Protein AF-A0A3M1DMI0-F1 (afdb_monomer_lite)

Structure (mmCIF, N/CA/C/O backbone):
data_AF-A0A3M1DMI0-F1
#
_entry.id   AF-A0A3M1DMI0-F1
#
loop_
_atom_site.group_PDB
_atom_site.id
_atom_site.type_symbol
_atom_site.label_atom_id
_atom_site.label_alt_id
_atom_site.label_comp_id
_atom_site.label_asym_id
_atom_site.label_entity_id
_atom_site.label_seq_id
_atom_site.pdbx_PDB_ins_code
_atom_site.Cartn_x
_atom_site.Cartn_y
_atom_site.Cartn_z
_atom_site.occupancy
_atom_site.B_iso_or_equiv
_atom_site.auth_seq_id
_atom_site.auth_comp_id
_atom_site.auth_asym_id
_atom_site.auth_atom_id
_atom_site.pdbx_PDB_model_num
ATOM 1 N N . MET A 1 1 ? 9.279 21.541 26.403 1.00 76.94 1 MET A N 1
ATOM 2 C CA . MET A 1 1 ? 9.508 20.398 25.501 1.00 76.94 1 MET A CA 1
ATOM 3 C C . MET A 1 1 ? 10.983 20.388 25.149 1.00 76.94 1 MET A C 1
ATOM 5 O O . MET A 1 1 ? 11.458 21.333 24.530 1.00 76.94 1 MET A O 1
ATOM 9 N N . THR A 1 2 ? 11.714 19.411 25.668 1.00 95.50 2 THR A N 1
ATOM 10 C CA . THR A 1 2 ? 13.153 19.224 25.453 1.00 95.50 2 THR A CA 1
ATOM 11 C C . THR A 1 2 ? 13.407 18.407 24.182 1.00 95.50 2 THR A C 1
ATOM 13 O O . THR A 1 2 ? 12.498 17.762 23.658 1.00 95.50 2 THR A O 1
ATOM 16 N N . ILE A 1 3 ? 14.651 18.403 23.690 1.00 93.25 3 ILE A N 1
ATOM 17 C CA . ILE A 1 3 ? 15.075 17.532 22.578 1.00 93.25 3 ILE A CA 1
ATOM 18 C C . ILE A 1 3 ? 14.795 16.049 22.887 1.00 93.25 3 ILE A C 1
ATOM 20 O O . ILE A 1 3 ? 14.393 15.291 22.011 1.00 93.25 3 ILE A O 1
ATOM 24 N N . TRP A 1 4 ? 14.923 15.652 24.156 1.00 95.00 4 TRP A N 1
ATOM 25 C CA . TRP A 1 4 ? 14.658 14.291 24.613 1.00 95.00 4 TRP A CA 1
ATOM 26 C C . TRP A 1 4 ? 13.178 13.917 24.498 1.00 95.00 4 TRP A C 1
ATOM 28 O O . TRP A 1 4 ? 12.866 12.797 24.100 1.00 95.00 4 TRP A O 1
ATOM 38 N N . ASP A 1 5 ? 12.269 14.869 24.733 1.00 94.75 5 ASP A N 1
ATOM 39 C CA . ASP A 1 5 ? 10.827 14.659 24.550 1.00 94.75 5 ASP A CA 1
ATOM 40 C C . ASP A 1 5 ? 10.467 14.470 23.061 1.00 94.75 5 ASP A C 1
ATOM 42 O O . ASP A 1 5 ? 9.616 13.649 22.708 1.00 94.75 5 ASP A O 1
ATOM 46 N N . GLN A 1 6 ? 11.139 15.197 22.160 1.00 93.81 6 GLN A N 1
ATOM 47 C CA . GLN A 1 6 ? 10.961 15.044 20.709 1.00 93.81 6 GLN A CA 1
ATOM 48 C C . GLN A 1 6 ? 11.446 13.677 20.220 1.00 93.81 6 GLN A C 1
ATOM 50 O O . GLN A 1 6 ? 10.745 12.999 19.472 1.00 93.81 6 GLN A O 1
ATOM 55 N N . VAL A 1 7 ? 12.616 13.238 20.686 1.00 94.38 7 VAL A N 1
ATOM 56 C CA . VAL A 1 7 ? 13.146 11.909 20.356 1.00 94.38 7 VAL A CA 1
ATOM 57 C C . VAL A 1 7 ? 12.216 10.810 20.875 1.00 94.38 7 VAL A C 1
ATOM 59 O O . VAL A 1 7 ? 11.878 9.893 20.127 1.00 94.38 7 VAL A O 1
ATOM 62 N N . LEU A 1 8 ? 11.748 10.914 22.123 1.00 95.56 8 LEU A N 1
ATOM 63 C CA . LEU A 1 8 ? 10.856 9.913 22.708 1.00 95.56 8 LEU A CA 1
ATOM 64 C C . LEU A 1 8 ? 9.525 9.814 21.947 1.00 95.56 8 LEU A C 1
ATOM 66 O O . LEU A 1 8 ? 9.078 8.710 21.638 1.00 95.56 8 LEU A O 1
ATOM 70 N N . SER A 1 9 ? 8.916 10.950 21.602 1.00 93.50 9 SER A N 1
ATOM 71 C CA . SER A 1 9 ? 7.658 10.979 20.839 1.00 93.50 9 SER A CA 1
ATOM 72 C C . SER A 1 9 ? 7.807 10.430 19.415 1.00 93.50 9 SER A C 1
ATOM 74 O O . SER A 1 9 ? 6.940 9.683 18.957 1.00 93.50 9 SER A O 1
ATOM 76 N N . ALA A 1 10 ? 8.921 10.713 18.733 1.00 92.12 10 ALA A N 1
ATOM 77 C CA . ALA A 1 10 ? 9.210 10.130 17.424 1.00 92.12 10 ALA A CA 1
ATOM 78 C C . ALA A 1 10 ? 9.332 8.599 17.497 1.00 92.12 10 ALA A C 1
ATOM 80 O O . ALA A 1 10 ? 8.743 7.893 16.679 1.00 92.12 10 ALA A O 1
ATOM 81 N N . LEU A 1 11 ? 10.038 8.076 18.506 1.00 92.56 11 LEU A N 1
ATOM 82 C CA . LEU A 1 11 ? 10.182 6.631 18.709 1.00 92.56 11 LEU A CA 1
ATOM 83 C C . LEU A 1 11 ? 8.840 5.957 19.019 1.00 92.56 11 LEU A C 1
ATOM 85 O O . LEU A 1 11 ? 8.546 4.894 18.473 1.00 92.56 11 LEU A O 1
ATOM 89 N N . GLN A 1 12 ? 7.999 6.591 19.838 1.00 94.06 12 GLN A N 1
ATOM 90 C CA . GLN A 1 12 ? 6.656 6.090 20.144 1.00 94.06 12 GLN A CA 1
ATOM 91 C C . GLN A 1 12 ? 5.756 6.019 18.904 1.00 94.06 12 GLN A C 1
ATOM 93 O O . GLN A 1 12 ? 4.974 5.079 18.781 1.00 94.06 12 GLN A O 1
ATOM 98 N N . ALA A 1 13 ? 5.875 6.971 17.974 1.00 90.75 13 ALA A N 1
ATOM 99 C CA . ALA A 1 13 ? 5.136 6.948 16.712 1.00 90.75 13 ALA A CA 1
ATOM 100 C C . ALA A 1 13 ? 5.718 5.944 15.698 1.00 90.75 13 ALA A C 1
ATOM 102 O O . ALA A 1 13 ? 4.970 5.319 14.944 1.00 90.75 13 ALA A O 1
ATOM 103 N N . ALA A 1 14 ? 7.042 5.760 15.691 1.00 91.56 14 ALA A N 1
ATOM 104 C CA . ALA A 1 14 ? 7.733 4.898 14.737 1.00 91.56 14 ALA A CA 1
ATOM 105 C C . ALA A 1 14 ? 7.380 3.413 14.907 1.00 91.56 14 ALA A C 1
ATOM 107 O O . ALA A 1 14 ? 7.159 2.722 13.915 1.00 91.56 14 ALA A O 1
ATOM 108 N N . VAL A 1 15 ? 7.289 2.918 16.146 1.00 90.50 15 VAL A N 1
ATOM 109 C CA . VAL A 1 15 ? 7.022 1.495 16.431 1.00 90.50 15 VAL A CA 1
ATOM 110 C C . VAL A 1 15 ? 5.710 0.987 15.801 1.00 90.50 15 VAL A C 1
ATOM 112 O O . VAL A 1 15 ? 5.764 0.012 15.049 1.00 90.50 15 VAL A O 1
ATOM 115 N N . PRO A 1 16 ? 4.535 1.609 16.027 1.00 89.06 16 PRO A N 1
ATOM 116 C CA . PRO A 1 16 ? 3.291 1.158 15.403 1.00 89.06 16 PRO A CA 1
ATOM 117 C C . PRO A 1 16 ? 3.254 1.418 13.890 1.00 89.06 16 PRO A C 1
ATOM 119 O O . PRO A 1 16 ? 2.641 0.640 13.161 1.00 89.06 16 PRO A O 1
ATOM 122 N N . ALA A 1 17 ? 3.927 2.466 13.401 1.00 88.25 17 ALA A N 1
ATOM 123 C CA . ALA A 1 17 ? 4.030 2.746 11.968 1.00 88.25 17 ALA A CA 1
ATOM 124 C C . ALA A 1 17 ? 4.911 1.723 11.225 1.00 88.25 17 ALA A C 1
ATOM 126 O O . ALA A 1 17 ? 4.684 1.455 10.046 1.00 88.25 17 ALA A O 1
ATOM 127 N N . ALA A 1 18 ? 5.883 1.111 11.907 1.00 90.88 18 ALA A N 1
ATOM 128 C CA . ALA A 1 18 ? 6.781 0.130 11.308 1.00 90.88 18 ALA A CA 1
ATOM 129 C C . ALA A 1 18 ? 6.055 -1.151 10.873 1.00 90.88 18 ALA A C 1
ATOM 131 O O . ALA A 1 18 ? 6.410 -1.720 9.849 1.00 90.88 18 ALA A O 1
ATOM 132 N N . ALA A 1 19 ? 5.024 -1.599 11.598 1.00 90.62 19 ALA A N 1
ATOM 133 C CA . ALA A 1 19 ? 4.314 -2.840 11.280 1.00 90.62 19 ALA A CA 1
ATOM 134 C C . ALA A 1 19 ? 3.719 -2.872 9.852 1.00 90.62 19 ALA A C 1
ATOM 136 O O . ALA A 1 19 ? 4.054 -3.790 9.102 1.00 90.62 19 ALA A O 1
ATOM 137 N N . PRO A 1 20 ? 2.887 -1.901 9.415 1.00 90.00 20 PRO A N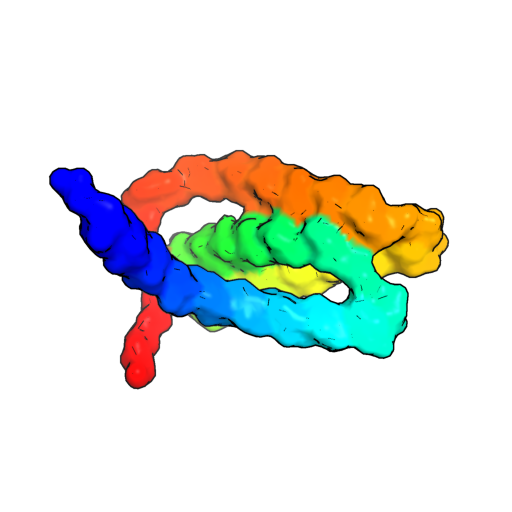 1
ATOM 138 C CA . PRO A 1 20 ? 2.387 -1.884 8.040 1.00 90.00 20 PRO A CA 1
ATOM 139 C C . PRO A 1 20 ? 3.502 -1.677 7.007 1.00 90.00 20 PRO A C 1
ATOM 141 O O . PRO A 1 20 ? 3.438 -2.269 5.930 1.00 90.00 20 PRO A O 1
ATOM 144 N N . LEU A 1 21 ? 4.536 -0.894 7.332 1.00 92.00 21 LEU A N 1
ATOM 145 C CA . LEU A 1 21 ? 5.685 -0.691 6.445 1.00 92.00 21 LEU A CA 1
ATOM 146 C C . LEU A 1 21 ? 6.470 -1.990 6.229 1.00 92.00 21 LEU A C 1
ATOM 148 O O . LEU A 1 21 ? 6.803 -2.299 5.092 1.00 92.00 21 LEU A O 1
ATOM 152 N N . LEU A 1 22 ? 6.692 -2.791 7.276 1.00 94.19 22 LEU A N 1
ATOM 153 C CA . LEU A 1 22 ? 7.359 -4.095 7.186 1.00 94.19 22 LEU A CA 1
ATOM 154 C C . LEU A 1 22 ? 6.617 -5.061 6.254 1.00 94.19 22 LEU A C 1
ATOM 156 O O . LEU A 1 22 ? 7.243 -5.760 5.463 1.00 94.19 22 LEU A O 1
ATOM 160 N N . TYR A 1 23 ? 5.283 -5.095 6.304 1.00 91.75 23 TYR A N 1
ATOM 161 C CA . TYR A 1 23 ? 4.513 -5.904 5.352 1.00 91.75 23 TYR A CA 1
ATOM 162 C C . TYR A 1 23 ? 4.673 -5.406 3.914 1.00 91.75 23 TYR A C 1
ATOM 164 O O . TYR A 1 23 ? 4.795 -6.214 2.992 1.00 91.75 23 TYR A O 1
ATOM 172 N N . GLY A 1 24 ? 4.710 -4.087 3.726 1.00 92.75 24 GLY A N 1
ATOM 173 C CA . GLY A 1 24 ? 4.980 -3.481 2.429 1.00 92.75 24 GLY A CA 1
ATOM 174 C C . GLY A 1 24 ? 6.368 -3.842 1.889 1.00 92.75 24 GLY A C 1
ATOM 175 O O . GLY A 1 24 ? 6.473 -4.304 0.753 1.00 92.75 24 GLY A O 1
ATOM 176 N N . THR A 1 25 ? 7.418 -3.714 2.706 1.00 94.00 25 THR A N 1
ATOM 177 C CA . THR A 1 25 ? 8.799 -4.008 2.287 1.00 94.00 25 THR A CA 1
ATOM 178 C C . THR A 1 25 ? 9.007 -5.483 1.961 1.00 94.00 25 THR A C 1
ATOM 180 O O . THR A 1 25 ? 9.727 -5.802 1.020 1.00 94.00 25 THR A O 1
ATOM 183 N N . LEU A 1 26 ? 8.339 -6.410 2.657 1.00 95.50 26 LEU A N 1
ATOM 184 C CA . LEU A 1 26 ? 8.348 -7.831 2.279 1.00 95.50 26 LEU A CA 1
ATOM 185 C C . LEU A 1 26 ? 7.769 -8.061 0.871 1.00 95.50 26 LEU A C 1
ATOM 187 O O . LEU A 1 26 ? 8.280 -8.892 0.108 1.00 95.50 26 LEU A O 1
ATOM 191 N N . GLY A 1 27 ? 6.719 -7.314 0.521 1.00 93.38 27 GLY A N 1
ATOM 192 C CA . GLY A 1 27 ? 6.153 -7.298 -0.826 1.00 93.38 27 GLY A CA 1
ATOM 193 C C . GLY A 1 27 ? 7.144 -6.759 -1.858 1.00 93.38 27 GLY A C 1
ATOM 194 O O . GLY A 1 27 ? 7.368 -7.404 -2.884 1.00 93.38 27 GLY A O 1
ATOM 195 N N . GLU A 1 28 ? 7.797 -5.634 -1.564 1.00 94.88 28 GLU A N 1
ATOM 196 C CA . GLU A 1 28 ? 8.811 -5.042 -2.445 1.00 94.88 28 GLU A CA 1
ATOM 197 C C . GLU A 1 28 ? 10.023 -5.947 -2.650 1.00 94.88 28 GLU A C 1
ATOM 199 O O . GLU A 1 28 ? 10.387 -6.208 -3.790 1.00 94.88 28 GLU A O 1
ATOM 204 N N . VAL A 1 29 ? 10.588 -6.529 -1.588 1.00 96.56 29 VAL A N 1
ATOM 205 C CA . VAL A 1 29 ? 11.713 -7.479 -1.686 1.00 96.56 29 VAL A CA 1
ATOM 206 C C . VAL A 1 29 ? 11.353 -8.678 -2.569 1.00 96.56 29 VAL A C 1
ATOM 208 O O . VAL A 1 29 ? 12.210 -9.281 -3.218 1.00 96.56 29 VAL A O 1
ATOM 211 N N . THR A 1 30 ? 10.082 -9.073 -2.599 1.00 95.38 30 THR A N 1
ATOM 212 C CA . THR A 1 30 ? 9.614 -10.142 -3.488 1.00 95.38 30 THR A CA 1
ATOM 213 C C . THR A 1 30 ? 9.526 -9.671 -4.942 1.00 95.38 30 THR A C 1
ATOM 215 O O . THR A 1 30 ? 9.935 -10.414 -5.833 1.00 95.38 30 THR A O 1
ATOM 218 N N . ALA A 1 31 ? 9.061 -8.445 -5.187 1.00 94.19 31 ALA A N 1
ATOM 219 C CA . ALA A 1 31 ? 9.014 -7.843 -6.521 1.00 94.19 31 ALA A CA 1
ATOM 220 C C . ALA A 1 31 ? 10.419 -7.558 -7.089 1.00 94.19 31 ALA A C 1
ATOM 222 O O . ALA A 1 31 ? 10.714 -7.888 -8.236 1.00 94.19 31 ALA A O 1
ATOM 223 N N . GLU A 1 32 ? 11.337 -7.037 -6.279 1.00 95.75 32 GLU A N 1
ATOM 224 C CA . GLU A 1 32 ? 12.709 -6.761 -6.713 1.00 95.75 32 GLU A CA 1
ATOM 225 C C . GLU A 1 32 ? 13.449 -8.046 -7.087 1.00 95.75 32 GLU A C 1
ATOM 227 O O . GLU A 1 32 ? 14.157 -8.090 -8.094 1.00 95.75 32 GLU A O 1
ATOM 232 N N . ARG A 1 33 ? 13.216 -9.134 -6.342 1.00 96.75 33 ARG A N 1
ATOM 233 C CA . ARG A 1 33 ? 13.758 -10.458 -6.679 1.00 96.75 33 ARG A CA 1
ATOM 234 C C . ARG A 1 33 ? 13.222 -11.019 -7.998 1.00 96.75 33 ARG A C 1
ATOM 236 O O . ARG A 1 33 ? 13.898 -11.854 -8.594 1.00 96.75 33 ARG A O 1
ATOM 243 N N . SER A 1 34 ? 12.055 -10.575 -8.471 1.00 93.00 34 SER A N 1
ATOM 244 C CA . SER A 1 34 ? 11.537 -10.920 -9.803 1.00 93.00 34 SER A CA 1
ATOM 245 C C . SER A 1 34 ? 11.970 -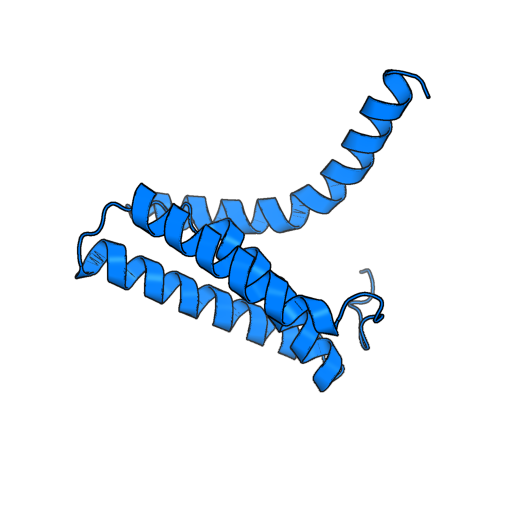9.939 -10.902 1.00 93.00 34 SER A C 1
ATOM 247 O O . SER A 1 34 ? 11.587 -10.111 -12.059 1.00 93.00 34 SER A O 1
ATOM 249 N N . GLY A 1 35 ? 12.799 -8.942 -10.570 1.00 94.00 35 GLY A N 1
ATOM 250 C CA . GLY A 1 35 ? 13.309 -7.940 -11.508 1.00 94.00 35 GLY A CA 1
ATOM 251 C C . GLY A 1 35 ? 12.385 -6.736 -11.711 1.00 94.00 35 GLY A C 1
ATOM 252 O O . GLY A 1 35 ? 12.577 -5.977 -12.665 1.00 94.00 35 GLY A O 1
ATOM 253 N N . VAL A 1 36 ? 11.382 -6.552 -10.844 1.00 95.19 36 VAL A N 1
ATOM 254 C CA . VAL A 1 36 ? 10.438 -5.429 -10.908 1.00 95.19 36 VAL A CA 1
ATOM 255 C C . VAL A 1 36 ? 10.568 -4.573 -9.654 1.00 95.19 36 VAL A C 1
ATOM 257 O O . VAL A 1 36 ? 10.091 -4.924 -8.579 1.00 95.19 36 VAL A O 1
ATOM 260 N N . VAL A 1 37 ? 11.182 -3.408 -9.807 1.00 95.25 37 VAL A N 1
ATOM 261 C CA . VAL A 1 37 ? 11.276 -2.382 -8.769 1.00 95.25 37 VAL A CA 1
ATOM 262 C C . VAL A 1 37 ? 9.958 -1.606 -8.711 1.00 95.25 37 VAL A C 1
ATOM 264 O O . VAL A 1 37 ? 9.383 -1.247 -9.744 1.00 95.25 37 VAL A O 1
ATOM 267 N N . ASN A 1 38 ? 9.455 -1.338 -7.504 1.00 94.50 38 ASN A N 1
ATOM 268 C CA . ASN A 1 38 ? 8.129 -0.752 -7.313 1.00 94.50 38 ASN A CA 1
ATOM 269 C C . ASN A 1 38 ? 8.097 0.392 -6.290 1.00 94.50 38 ASN A C 1
ATOM 271 O O . ASN A 1 38 ? 7.526 0.256 -5.220 1.00 94.50 38 ASN A O 1
ATOM 275 N N . LEU A 1 39 ? 8.552 1.583 -6.691 1.00 94.50 39 LEU A N 1
ATOM 276 C CA . LEU A 1 39 ? 8.404 2.809 -5.883 1.00 94.50 39 LEU A CA 1
ATOM 277 C C . LEU A 1 39 ? 6.943 3.305 -5.760 1.00 94.50 39 LEU A C 1
ATOM 279 O O . LEU A 1 39 ? 6.691 4.361 -5.181 1.00 94.50 39 LEU A O 1
ATOM 283 N N . GLY A 1 40 ? 5.980 2.572 -6.329 1.00 95.06 40 GLY A N 1
ATOM 284 C CA . GLY A 1 40 ? 4.547 2.842 -6.240 1.00 95.06 40 GLY A CA 1
ATOM 285 C C . GLY A 1 40 ? 3.893 2.366 -4.942 1.00 95.06 40 GLY A C 1
ATOM 286 O O . GLY A 1 40 ? 2.699 2.611 -4.751 1.00 95.06 40 GLY A O 1
ATOM 287 N N . MET A 1 41 ? 4.625 1.647 -4.075 1.00 95.19 41 MET A N 1
ATOM 288 C CA . MET A 1 41 ? 4.052 0.950 -2.914 1.00 95.19 41 MET A CA 1
ATOM 289 C C . MET A 1 41 ? 3.279 1.882 -1.974 1.00 95.19 41 MET A C 1
ATOM 291 O O . MET A 1 41 ? 2.247 1.493 -1.433 1.00 95.19 41 MET A O 1
ATOM 295 N N . GLU A 1 42 ? 3.745 3.119 -1.797 1.00 94.44 42 GLU A N 1
ATOM 296 C CA . GLU A 1 42 ? 3.191 4.047 -0.812 1.00 94.44 42 GLU A CA 1
ATOM 297 C C . GLU A 1 42 ? 1.780 4.469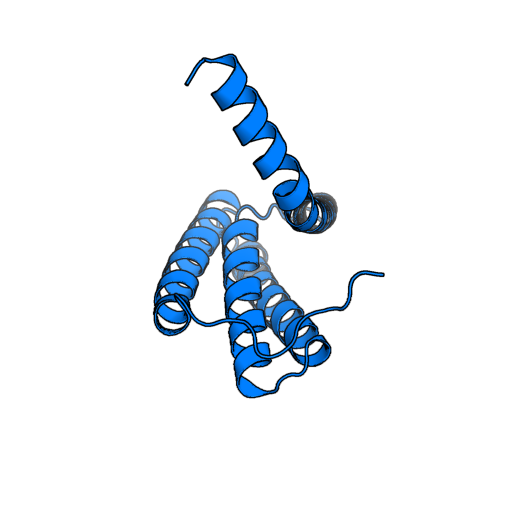 -1.229 1.00 94.44 42 GLU A C 1
ATOM 299 O O . GLU A 1 42 ? 0.836 4.394 -0.440 1.00 94.44 42 GLU A O 1
ATOM 304 N N . GLY A 1 43 ? 1.593 4.766 -2.520 1.00 96.69 43 GLY A N 1
ATOM 305 C CA . GLY A 1 43 ? 0.265 4.992 -3.086 1.00 96.69 43 GLY A CA 1
ATOM 306 C C . GLY A 1 43 ? -0.648 3.769 -2.966 1.00 96.69 43 GLY A C 1
ATOM 307 O O . GLY A 1 43 ? -1.836 3.923 -2.678 1.00 96.69 43 GLY A O 1
ATOM 308 N N . MET A 1 44 ? -0.111 2.555 -3.137 1.00 97.19 44 MET A N 1
ATOM 309 C CA . MET A 1 44 ? -0.881 1.312 -2.972 1.00 97.19 44 MET A CA 1
ATOM 310 C C . MET A 1 44 ? -1.335 1.105 -1.530 1.00 97.19 44 MET A C 1
ATOM 312 O O . MET A 1 44 ? -2.487 0.733 -1.300 1.00 97.19 44 MET A O 1
ATOM 316 N N . MET A 1 45 ? -0.466 1.388 -0.559 1.00 96.94 45 MET A N 1
ATOM 317 C CA . MET A 1 45 ? -0.793 1.312 0.864 1.00 96.94 45 MET A CA 1
ATOM 318 C C . MET A 1 45 ? -1.890 2.312 1.236 1.00 96.94 45 MET A C 1
ATOM 320 O O . MET A 1 45 ? -2.858 1.932 1.896 1.00 96.94 45 MET A O 1
ATOM 324 N N . LEU A 1 46 ? -1.791 3.562 0.772 1.00 97.00 46 LEU A N 1
ATOM 325 C CA . LEU A 1 46 ? -2.800 4.593 1.034 1.00 97.00 46 LEU A CA 1
ATOM 326 C C . LEU A 1 46 ? -4.163 4.244 0.417 1.00 97.00 46 LEU A C 1
ATOM 328 O O . LEU A 1 46 ? -5.204 4.396 1.064 1.00 97.00 46 LEU A O 1
ATOM 332 N N . MET A 1 47 ? -4.168 3.721 -0.811 1.00 98.19 47 MET A N 1
ATOM 333 C CA . MET A 1 47 ? -5.387 3.240 -1.465 1.00 98.19 47 MET A CA 1
ATOM 334 C C . MET A 1 47 ? -5.984 2.025 -0.744 1.00 98.19 47 MET A C 1
ATOM 336 O O . MET A 1 47 ? -7.194 1.982 -0.511 1.00 98.19 47 MET A O 1
ATOM 340 N N . GLY A 1 48 ? -5.152 1.072 -0.321 1.00 97.44 48 GLY A N 1
ATOM 341 C CA . GLY A 1 48 ? -5.567 -0.052 0.519 1.00 97.44 48 GLY A CA 1
ATOM 342 C C . GLY A 1 48 ? -6.214 0.409 1.824 1.00 97.44 48 GLY A C 1
ATOM 343 O O . GLY A 1 48 ? -7.306 -0.045 2.163 1.00 97.44 48 GLY A O 1
ATOM 344 N N . ALA A 1 49 ? -5.593 1.366 2.516 1.00 96.19 49 ALA A N 1
ATOM 345 C CA . ALA A 1 49 ? -6.086 1.913 3.776 1.00 96.19 49 ALA A CA 1
ATOM 346 C C . ALA A 1 49 ? -7.455 2.597 3.627 1.00 96.19 49 ALA A C 1
ATOM 348 O O . ALA A 1 49 ? -8.380 2.298 4.389 1.00 96.19 49 ALA A O 1
ATOM 349 N N . VAL A 1 50 ? -7.625 3.478 2.632 1.00 97.50 50 VAL A N 1
ATOM 350 C CA . VAL A 1 50 ? -8.906 4.182 2.440 1.00 97.50 50 VAL A CA 1
ATOM 351 C C . VAL A 1 50 ? -10.024 3.229 2.005 1.00 97.50 50 VAL A C 1
ATOM 353 O O . VAL A 1 50 ? -11.167 3.387 2.442 1.00 97.50 50 VAL A O 1
ATOM 356 N N . VAL A 1 51 ? -9.712 2.212 1.191 1.00 98.00 51 VAL A N 1
ATOM 357 C CA . VAL A 1 51 ? -10.679 1.187 0.771 1.00 98.00 51 VAL A CA 1
ATOM 358 C C . VAL A 1 51 ? -11.066 0.293 1.947 1.00 98.00 51 VAL A C 1
ATOM 360 O O . VAL A 1 51 ? -12.260 0.082 2.166 1.00 98.00 51 VAL A O 1
ATOM 363 N N . ALA A 1 52 ? -10.102 -0.167 2.751 1.00 97.31 52 ALA A N 1
ATOM 364 C CA . ALA A 1 52 ? -10.375 -0.936 3.965 1.00 97.31 52 ALA A CA 1
ATOM 365 C C . ALA A 1 52 ? -11.310 -0.166 4.906 1.00 97.31 52 ALA A C 1
ATOM 367 O O . ALA A 1 52 ? -12.313 -0.705 5.384 1.00 97.31 52 ALA A O 1
ATOM 368 N N . PHE A 1 53 ? -11.018 1.117 5.137 1.00 96.69 53 PHE A N 1
ATOM 369 C CA . PHE A 1 53 ? -11.846 1.962 5.989 1.00 96.69 53 PHE A CA 1
ATOM 370 C C . PHE A 1 53 ? -13.256 2.128 5.412 1.00 96.69 53 PHE A C 1
ATOM 372 O O . PHE A 1 53 ? -14.242 1.929 6.121 1.00 96.69 53 PHE A O 1
ATOM 379 N N . ALA A 1 54 ? -13.373 2.417 4.112 1.00 97.00 54 ALA A N 1
ATOM 380 C CA . ALA A 1 54 ? -14.660 2.563 3.439 1.00 97.00 54 ALA A CA 1
ATOM 381 C C . ALA A 1 54 ? -15.521 1.293 3.533 1.00 97.00 54 ALA A C 1
ATOM 383 O O . ALA A 1 54 ? -16.714 1.377 3.825 1.00 97.00 54 ALA A O 1
ATOM 384 N N . VAL A 1 55 ? -14.924 0.117 3.325 1.00 97.69 55 VAL A N 1
ATOM 385 C CA . VAL A 1 55 ? -15.627 -1.172 3.400 1.00 97.69 55 VAL A CA 1
ATOM 386 C C . VAL A 1 55 ? -16.002 -1.514 4.837 1.00 97.69 55 VAL A C 1
ATOM 388 O O . VAL A 1 55 ? -17.119 -1.976 5.079 1.00 97.69 55 VAL A O 1
ATOM 391 N N . THR A 1 56 ? -15.130 -1.219 5.802 1.00 97.12 56 THR A N 1
ATOM 392 C CA . THR A 1 56 ? -15.448 -1.353 7.230 1.00 97.12 56 THR A CA 1
ATOM 393 C C . THR A 1 56 ? -16.637 -0.467 7.599 1.00 97.12 56 THR A C 1
ATOM 395 O O . THR A 1 56 ? -17.574 -0.936 8.242 1.00 97.12 56 THR A O 1
ATOM 398 N N . GLN A 1 57 ? -16.663 0.784 7.127 1.00 96.31 57 GLN A N 1
ATOM 399 C CA . GLN A 1 57 ? -17.796 1.687 7.341 1.00 96.31 57 GLN A CA 1
ATOM 400 C C . GLN A 1 57 ? -19.069 1.213 6.643 1.00 96.31 57 GLN A C 1
ATOM 402 O O . GLN A 1 57 ? -20.153 1.363 7.197 1.00 96.31 57 GLN A O 1
ATOM 407 N N . ALA A 1 58 ? -18.982 0.637 5.449 1.00 96.00 58 ALA A N 1
ATOM 408 C CA . ALA A 1 58 ? -20.167 0.168 4.738 1.00 96.00 58 ALA A CA 1
ATOM 409 C C . ALA A 1 58 ? -20.763 -1.102 5.366 1.00 96.00 58 ALA A C 1
ATOM 411 O O . ALA A 1 58 ? -21.981 -1.218 5.465 1.00 96.00 58 ALA A O 1
ATOM 412 N N . THR A 1 59 ? -19.915 -2.037 5.802 1.00 96.62 59 THR A N 1
ATOM 413 C CA . THR A 1 59 ? -20.333 -3.422 6.089 1.00 96.62 59 THR A CA 1
ATOM 414 C C . THR A 1 59 ? -20.192 -3.845 7.547 1.00 96.62 59 THR A C 1
ATOM 416 O O . THR A 1 59 ? -20.804 -4.828 7.951 1.00 96.62 59 THR A O 1
ATOM 419 N N . GLY A 1 60 ? -19.373 -3.149 8.340 1.00 95.31 60 GLY A N 1
ATOM 420 C CA . GLY A 1 60 ? -19.014 -3.587 9.691 1.00 95.31 60 GLY A CA 1
ATOM 421 C C . GLY A 1 60 ? -18.195 -4.885 9.730 1.00 95.31 60 GLY A C 1
ATOM 422 O O . GLY A 1 60 ? -18.046 -5.469 10.798 1.00 95.31 60 GLY A O 1
ATOM 423 N N . ASN A 1 61 ? -17.664 -5.360 8.595 1.00 95.25 61 ASN A N 1
ATOM 424 C CA . ASN A 1 61 ? -16.905 -6.607 8.516 1.00 95.25 61 ASN A CA 1
ATOM 425 C C . ASN A 1 61 ? -15.438 -6.344 8.149 1.00 95.25 61 ASN A C 1
ATOM 427 O O . ASN A 1 61 ? -15.116 -5.959 7.024 1.00 95.25 61 ASN A O 1
ATOM 431 N N . VAL A 1 62 ? -14.539 -6.597 9.103 1.00 94.75 62 VAL A N 1
ATOM 432 C CA . VAL A 1 62 ? -13.106 -6.312 8.940 1.00 94.75 62 VAL A CA 1
ATOM 433 C C . VAL A 1 62 ? -12.412 -7.285 7.980 1.00 94.75 62 VAL A C 1
ATOM 435 O O . VAL A 1 62 ? -11.480 -6.900 7.281 1.00 94.75 62 VAL A O 1
ATOM 438 N N . TRP A 1 63 ? -12.889 -8.525 7.869 1.00 95.38 63 TRP A N 1
ATOM 439 C CA . TRP A 1 63 ? -12.329 -9.499 6.925 1.00 95.38 63 TRP A CA 1
ATOM 440 C C . TRP A 1 63 ? -12.644 -9.128 5.479 1.00 95.38 63 TRP A C 1
ATOM 442 O O . TRP A 1 63 ? -11.791 -9.248 4.601 1.00 95.38 63 TRP A O 1
ATOM 452 N N . LEU A 1 64 ? -13.851 -8.611 5.238 1.00 96.88 64 LEU A N 1
ATOM 453 C CA . LEU A 1 64 ? -14.223 -8.094 3.925 1.00 96.88 64 LEU A CA 1
ATOM 454 C C . LEU A 1 64 ? -13.417 -6.836 3.574 1.00 96.88 64 LEU A C 1
ATOM 456 O O . LEU A 1 64 ? -12.996 -6.678 2.431 1.00 96.88 64 LEU A O 1
ATOM 460 N N . ALA A 1 65 ? -13.160 -5.969 4.557 1.00 97.38 65 ALA A N 1
ATOM 461 C CA . ALA A 1 65 ? -12.288 -4.813 4.383 1.00 97.38 65 ALA A CA 1
ATOM 462 C C . ALA A 1 65 ? -10.847 -5.211 4.035 1.00 97.38 65 ALA A C 1
ATOM 464 O O . ALA A 1 65 ? -10.259 -4.624 3.127 1.00 97.38 65 ALA A O 1
ATOM 465 N N . LEU A 1 66 ? -10.306 -6.235 4.703 1.00 95.56 66 LEU A N 1
ATOM 466 C CA . LEU A 1 66 ? -8.984 -6.784 4.404 1.00 95.56 66 LEU A CA 1
ATOM 467 C C . LEU A 1 66 ? -8.917 -7.340 2.976 1.00 95.56 66 LEU A C 1
ATOM 469 O O . LEU A 1 66 ? -7.987 -7.022 2.238 1.00 95.56 66 LEU A O 1
ATOM 473 N N . LEU A 1 67 ? -9.925 -8.115 2.561 1.00 97.88 67 LEU A N 1
ATOM 474 C CA . LEU A 1 67 ? -10.008 -8.639 1.197 1.00 97.88 67 LEU A CA 1
ATOM 475 C C . LEU A 1 67 ? -10.076 -7.506 0.163 1.00 97.88 67 LEU A C 1
ATOM 477 O O . LEU A 1 67 ? -9.352 -7.533 -0.828 1.00 97.88 67 LEU A O 1
ATOM 481 N N . ALA A 1 68 ? -10.903 -6.487 0.400 1.00 98.25 68 ALA A N 1
ATOM 482 C CA . ALA A 1 68 ? -11.013 -5.341 -0.499 1.00 98.25 68 ALA A CA 1
ATOM 483 C C . ALA A 1 68 ? -9.696 -4.552 -0.612 1.00 98.25 68 ALA A C 1
ATOM 485 O O . ALA A 1 68 ? -9.325 -4.128 -1.708 1.00 98.25 68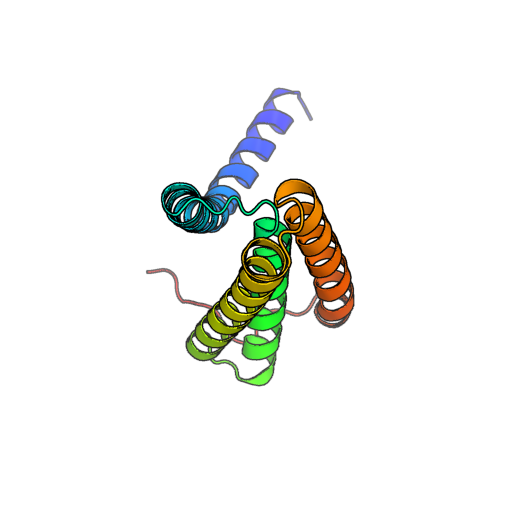 ALA A O 1
ATOM 486 N N . ALA A 1 69 ? -8.964 -4.395 0.495 1.00 97.56 69 ALA A N 1
ATOM 487 C CA . ALA A 1 69 ? -7.646 -3.765 0.502 1.00 97.56 69 ALA A CA 1
ATOM 488 C C . ALA A 1 69 ? -6.601 -4.586 -0.272 1.00 97.56 69 ALA A C 1
ATOM 490 O O . ALA A 1 69 ? -5.821 -4.031 -1.045 1.00 97.56 69 ALA A O 1
ATOM 491 N N . ALA A 1 70 ? -6.617 -5.913 -0.125 1.00 97.06 70 ALA A N 1
ATOM 492 C CA . ALA A 1 70 ? -5.753 -6.799 -0.901 1.00 97.06 70 ALA A CA 1
ATOM 493 C C . ALA A 1 70 ? -6.055 -6.708 -2.407 1.00 97.06 70 ALA A C 1
ATOM 495 O O . ALA A 1 70 ? -5.134 -6.613 -3.216 1.00 97.06 70 ALA A O 1
ATOM 496 N N . LEU A 1 71 ? -7.338 -6.669 -2.786 1.00 98.44 71 LEU A N 1
ATOM 497 C CA . LEU A 1 71 ? -7.761 -6.544 -4.183 1.00 98.44 71 LEU A CA 1
ATOM 498 C C . LEU A 1 71 ? -7.355 -5.203 -4.803 1.00 98.44 71 LEU A C 1
ATOM 500 O O . LEU A 1 71 ? -6.884 -5.193 -5.940 1.00 98.44 71 LEU A O 1
ATOM 504 N N . ILE A 1 72 ? -7.490 -4.080 -4.084 1.00 98.38 72 ILE A N 1
ATOM 505 C CA . ILE A 1 72 ? -7.060 -2.781 -4.627 1.00 98.38 72 ILE A CA 1
ATOM 506 C C . ILE A 1 72 ? -5.533 -2.707 -4.763 1.00 98.38 72 ILE A C 1
ATOM 508 O O . ILE A 1 72 ? -5.040 -2.207 -5.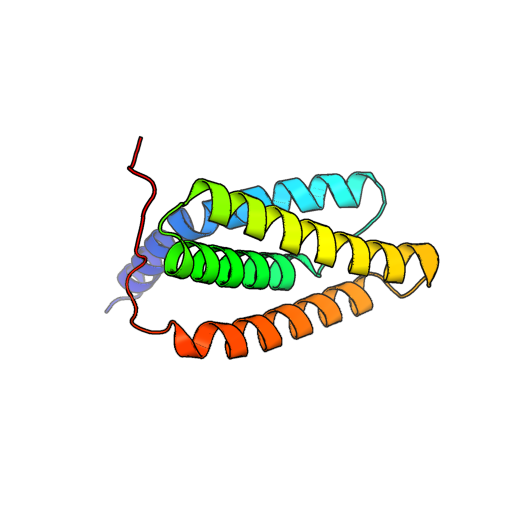774 1.00 98.38 72 ILE A O 1
ATOM 512 N N . GLY A 1 73 ? -4.785 -3.271 -3.807 1.00 97.12 73 GLY A N 1
ATOM 513 C CA . GLY A 1 73 ? -3.329 -3.387 -3.897 1.00 97.12 73 GLY A CA 1
ATOM 514 C C . GLY A 1 73 ? -2.896 -4.244 -5.088 1.00 97.12 73 GLY A C 1
ATOM 515 O O . GLY A 1 73 ? -2.043 -3.826 -5.868 1.00 97.12 73 GLY A O 1
ATOM 516 N N . ALA A 1 74 ? -3.543 -5.395 -5.295 1.00 97.19 74 ALA A N 1
ATOM 517 C CA . ALA A 1 74 ? -3.296 -6.260 -6.447 1.00 97.19 74 ALA A CA 1
ATOM 518 C C . ALA A 1 74 ? -3.625 -5.564 -7.777 1.00 97.19 74 ALA A C 1
ATOM 520 O O . ALA A 1 74 ? -2.855 -5.672 -8.730 1.00 97.19 74 ALA A O 1
ATOM 521 N N . LEU A 1 75 ? -4.726 -4.807 -7.840 1.00 98.31 75 LEU A N 1
ATOM 522 C CA . LEU A 1 75 ? -5.100 -4.039 -9.029 1.00 98.31 75 LEU A CA 1
ATOM 523 C C . LEU A 1 75 ? -4.057 -2.964 -9.359 1.00 98.31 75 LEU A C 1
ATOM 525 O O . LEU A 1 75 ? -3.658 -2.831 -10.514 1.00 98.31 75 LEU A O 1
ATOM 529 N N . MET A 1 76 ? -3.580 -2.216 -8.363 1.00 97.81 76 MET A N 1
ATOM 530 C CA . MET A 1 76 ? -2.525 -1.222 -8.576 1.00 97.81 76 MET A CA 1
ATOM 531 C C . MET A 1 76 ? -1.185 -1.867 -8.945 1.00 97.81 76 MET A C 1
ATOM 533 O O . MET A 1 76 ? -0.499 -1.371 -9.837 1.00 97.81 76 MET A O 1
ATOM 537 N N . GLY A 1 77 ? -0.843 -3.002 -8.330 1.00 96.44 77 GLY A N 1
ATOM 538 C CA . GLY A 1 77 ? 0.319 -3.802 -8.714 1.00 96.44 77 GLY A CA 1
ATOM 539 C C . GLY A 1 77 ? 0.231 -4.294 -10.161 1.00 96.44 77 GLY A C 1
ATOM 540 O O . GLY A 1 77 ? 1.224 -4.252 -10.884 1.00 96.44 77 GLY A O 1
ATOM 541 N N . LEU A 1 78 ? -0.963 -4.674 -10.627 1.00 97.06 78 LEU A N 1
ATOM 542 C CA . LEU A 1 78 ? -1.203 -5.046 -12.021 1.00 97.06 78 LEU A CA 1
ATOM 543 C C . LEU A 1 78 ? -1.025 -3.853 -12.970 1.00 97.06 78 LEU A C 1
ATOM 545 O O . LEU A 1 78 ? -0.419 -4.008 -14.028 1.00 97.06 78 LEU A O 1
ATOM 549 N N . ILE A 1 79 ? -1.496 -2.660 -12.590 1.00 96.94 79 ILE A N 1
ATOM 550 C CA . ILE A 1 79 ? -1.263 -1.421 -13.352 1.00 96.94 79 ILE A CA 1
ATOM 551 C C . ILE A 1 79 ? 0.243 -1.126 -13.450 1.00 96.94 79 ILE A C 1
ATOM 553 O O . ILE A 1 79 ? 0.747 -0.833 -14.539 1.00 96.94 79 ILE A O 1
ATOM 557 N N . HIS A 1 80 ? 0.981 -1.252 -12.343 1.00 96.94 80 HIS A N 1
ATOM 558 C CA . HIS A 1 80 ? 2.439 -1.084 -12.332 1.00 96.94 80 HIS A CA 1
ATOM 559 C C . HIS A 1 80 ? 3.127 -2.102 -13.243 1.00 96.94 80 HIS A C 1
ATOM 561 O O . HIS A 1 80 ? 3.911 -1.729 -14.112 1.00 96.94 80 HIS A O 1
ATOM 567 N N . ALA A 1 81 ? 2.787 -3.384 -13.112 1.00 96.19 81 ALA A N 1
ATOM 568 C CA . ALA A 1 81 ? 3.342 -4.451 -13.939 1.00 96.19 81 ALA A CA 1
ATOM 569 C C . ALA A 1 81 ? 3.032 -4.236 -15.427 1.00 96.19 81 ALA A C 1
ATOM 571 O O . ALA A 1 81 ? 3.913 -4.361 -16.272 1.00 96.19 81 ALA A O 1
ATOM 572 N N . PHE A 1 82 ? 1.806 -3.851 -15.775 1.00 97.38 82 PHE A N 1
ATOM 573 C CA . PHE A 1 82 ? 1.436 -3.571 -17.160 1.00 97.38 82 PHE A CA 1
ATOM 574 C C . PHE A 1 82 ? 2.255 -2.412 -17.745 1.00 97.38 82 PHE A C 1
ATOM 576 O O . PHE A 1 82 ? 2.848 -2.539 -18.818 1.00 97.38 82 PHE A O 1
ATOM 583 N N . THR A 1 83 ? 2.355 -1.298 -17.021 1.00 96.69 83 THR A N 1
ATOM 584 C CA . THR A 1 83 ? 3.089 -0.112 -17.492 1.00 96.69 83 THR A CA 1
ATOM 585 C C . THR A 1 83 ? 4.600 -0.346 -17.578 1.00 96.69 83 THR A C 1
ATOM 587 O O . THR A 1 83 ? 5.240 0.078 -18.540 1.00 96.69 83 THR A O 1
ATOM 590 N N . THR A 1 84 ? 5.184 -1.067 -16.626 1.00 96.12 84 THR A N 1
ATOM 591 C CA . THR A 1 84 ? 6.635 -1.297 -16.580 1.00 96.12 84 THR A CA 1
ATOM 592 C C . THR A 1 84 ? 7.102 -2.472 -17.433 1.00 96.12 84 THR A C 1
ATOM 594 O O . THR A 1 84 ? 8.139 -2.371 -18.085 1.00 96.12 84 THR A O 1
ATOM 597 N N . ILE A 1 85 ? 6.343 -3.569 -17.479 1.00 96.62 85 ILE A N 1
ATOM 598 C CA . ILE A 1 85 ? 6.719 -4.785 -18.216 1.00 96.62 85 ILE A CA 1
ATOM 599 C C . ILE A 1 85 ? 6.229 -4.710 -19.662 1.00 96.62 85 ILE A C 1
ATOM 601 O O . ILE A 1 85 ? 7.008 -4.924 -20.590 1.00 96.62 85 ILE A O 1
ATOM 605 N N . SER A 1 86 ? 4.946 -4.393 -19.874 1.00 97.56 86 SER A N 1
ATOM 606 C CA . SER A 1 86 ? 4.348 -4.422 -21.219 1.00 97.56 86 SER A CA 1
ATOM 607 C C . SER A 1 86 ? 4.668 -3.153 -22.006 1.00 97.56 86 SER A C 1
ATOM 609 O O . SER A 1 86 ? 5.061 -3.237 -23.168 1.00 97.56 86 SER A O 1
ATOM 611 N N . LEU A 1 87 ? 4.551 -1.981 -21.370 1.00 97.44 87 LEU A N 1
ATOM 612 C CA . LEU A 1 87 ? 4.817 -0.691 -22.025 1.00 97.44 87 LEU A CA 1
ATOM 613 C C . LEU A 1 87 ? 6.271 -0.216 -21.887 1.00 97.44 87 LEU A C 1
ATOM 615 O O . LEU A 1 87 ? 6.639 0.786 -22.496 1.00 97.44 87 LEU A O 1
ATOM 619 N N . ARG A 1 88 ? 7.105 -0.932 -21.116 1.00 96.44 88 ARG A N 1
ATOM 620 C CA . ARG A 1 88 ? 8.533 -0.629 -20.900 1.00 96.44 88 ARG A CA 1
ATOM 621 C C . ARG A 1 88 ? 8.795 0.792 -20.390 1.00 96.44 88 ARG A C 1
ATOM 623 O O . ARG A 1 88 ? 9.832 1.387 -20.687 1.00 96.44 88 ARG A O 1
ATOM 630 N N . ILE A 1 89 ? 7.861 1.343 -19.616 1.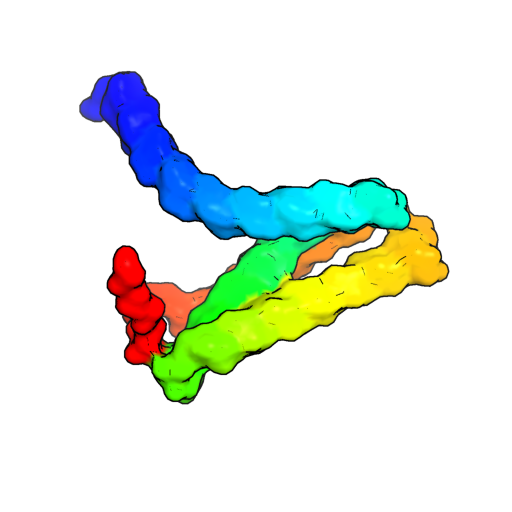00 96.12 89 ILE A N 1
ATOM 631 C CA . ILE A 1 89 ? 8.061 2.622 -18.934 1.00 96.12 89 ILE A CA 1
ATOM 632 C C . ILE A 1 89 ? 9.159 2.451 -17.879 1.00 96.12 89 ILE A C 1
ATOM 634 O O . ILE A 1 89 ? 9.267 1.407 -17.233 1.00 96.12 89 ILE A O 1
ATOM 638 N N . ASN A 1 90 ? 9.971 3.494 -17.687 1.00 97.31 90 ASN A N 1
ATOM 639 C CA . ASN A 1 90 ? 10.957 3.528 -16.613 1.00 97.31 90 ASN A CA 1
ATOM 640 C C . ASN A 1 90 ? 10.268 3.279 -15.258 1.00 97.31 90 ASN A C 1
ATOM 642 O O . ASN A 1 90 ? 9.399 4.049 -14.849 1.00 97.31 90 ASN A O 1
ATOM 646 N N . GLN A 1 91 ? 10.684 2.221 -14.560 1.00 96.75 91 GLN A N 1
ATOM 647 C CA . GLN A 1 91 ? 10.030 1.746 -13.338 1.00 96.75 91 GLN A CA 1
ATOM 648 C C . GLN A 1 91 ? 10.070 2.762 -12.191 1.00 96.75 91 GLN A C 1
ATOM 650 O O . GLN A 1 91 ? 9.131 2.825 -11.402 1.00 96.75 91 GLN A O 1
ATOM 655 N N . VAL A 1 92 ? 11.113 3.597 -12.130 1.00 96.50 92 VAL A N 1
ATOM 656 C CA . VAL A 1 92 ? 11.237 4.674 -11.139 1.00 96.50 92 VAL A CA 1
ATOM 657 C C . VAL A 1 92 ? 10.193 5.752 -11.414 1.00 96.50 92 VAL A C 1
ATOM 659 O O . VAL A 1 92 ? 9.432 6.115 -10.522 1.00 96.50 92 VAL A O 1
ATOM 662 N N . VAL A 1 93 ? 10.104 6.226 -12.660 1.00 96.44 93 VAL A N 1
ATOM 663 C CA . VAL A 1 93 ? 9.138 7.268 -13.050 1.00 96.44 93 VAL A CA 1
ATOM 664 C C . VAL A 1 93 ? 7.702 6.755 -12.920 1.00 96.44 93 VAL A C 1
ATOM 666 O O . VAL A 1 93 ? 6.858 7.439 -12.344 1.00 96.44 93 VAL A O 1
ATOM 669 N N . GLY A 1 94 ? 7.430 5.542 -13.413 1.00 96.31 94 GLY A N 1
ATOM 670 C CA . GLY A 1 94 ? 6.118 4.901 -13.316 1.00 96.31 94 GLY A CA 1
ATOM 671 C C . GLY A 1 94 ? 5.696 4.645 -11.868 1.00 96.31 94 GLY A C 1
ATOM 672 O O . GLY A 1 94 ? 4.568 4.966 -11.500 1.00 96.31 94 GLY A O 1
ATOM 673 N N . GLY A 1 95 ? 6.615 4.154 -11.030 1.00 96.69 95 GLY A N 1
ATOM 674 C CA . GLY A 1 95 ? 6.373 3.934 -9.605 1.00 96.69 95 GLY A CA 1
ATOM 675 C C . GLY A 1 95 ? 6.070 5.234 -8.858 1.00 96.69 95 GLY A C 1
ATOM 676 O O . GLY A 1 95 ? 5.045 5.331 -8.190 1.00 96.69 95 GLY A O 1
ATOM 677 N N . LEU A 1 96 ? 6.890 6.276 -9.034 1.00 97.69 96 LEU A N 1
ATOM 678 C CA . LEU A 1 96 ? 6.645 7.582 -8.408 1.00 97.69 96 LEU A CA 1
ATOM 679 C C . LEU A 1 96 ? 5.319 8.206 -8.869 1.00 97.69 96 LEU A C 1
ATOM 681 O O . LEU A 1 96 ? 4.574 8.743 -8.048 1.00 97.69 96 LEU A O 1
ATOM 685 N N . ALA A 1 97 ? 4.985 8.097 -10.159 1.00 97.25 97 ALA A N 1
ATOM 686 C CA . ALA A 1 97 ? 3.693 8.543 -10.679 1.00 97.25 97 ALA A CA 1
ATOM 687 C C . ALA A 1 97 ? 2.524 7.778 -10.036 1.00 97.25 97 ALA A C 1
ATOM 689 O O . ALA A 1 97 ? 1.531 8.392 -9.642 1.00 97.25 97 ALA A O 1
ATOM 690 N N . LEU A 1 98 ? 2.652 6.458 -9.874 1.00 97.44 98 LEU A N 1
ATOM 691 C CA . LEU A 1 98 ? 1.642 5.631 -9.217 1.00 97.44 98 LEU A CA 1
ATOM 692 C C . LEU A 1 98 ? 1.471 6.000 -7.737 1.00 97.44 98 LEU A C 1
ATOM 694 O O . LEU A 1 98 ? 0.335 6.065 -7.261 1.00 97.44 98 LEU A O 1
ATOM 698 N N . THR A 1 99 ? 2.562 6.327 -7.037 1.00 97.88 99 THR A N 1
ATOM 699 C CA . THR A 1 99 ? 2.506 6.869 -5.672 1.00 97.88 99 THR A CA 1
ATOM 700 C C . THR A 1 99 ? 1.738 8.186 -5.629 1.00 97.88 99 THR A C 1
ATOM 702 O O . THR A 1 99 ? 0.796 8.308 -4.850 1.00 97.88 99 THR A O 1
ATOM 705 N N . MET A 1 100 ? 2.044 9.143 -6.511 1.00 98.00 100 MET A N 1
ATOM 706 C CA . MET A 1 100 ? 1.333 10.431 -6.556 1.00 98.00 100 MET A CA 1
ATOM 707 C C . MET A 1 100 ? -0.165 10.268 -6.839 1.00 98.00 100 MET A C 1
ATOM 709 O O . MET A 1 100 ? -0.995 10.913 -6.192 1.00 98.00 100 MET A O 1
ATOM 713 N N . ILE A 1 101 ? -0.525 9.377 -7.768 1.00 97.69 101 ILE A N 1
ATOM 714 C CA . ILE A 1 101 ? -1.924 9.048 -8.072 1.00 97.69 101 ILE A CA 1
ATOM 715 C C . ILE A 1 101 ? -2.607 8.437 -6.843 1.00 97.69 101 ILE A C 1
ATOM 717 O O . ILE A 1 101 ? -3.692 8.883 -6.463 1.00 97.69 101 ILE A O 1
ATOM 721 N N . GLY A 1 102 ? -1.971 7.454 -6.201 1.00 97.94 102 GLY A N 1
ATOM 722 C CA . GLY A 1 102 ? -2.498 6.806 -5.001 1.00 97.94 102 GLY A CA 1
ATOM 723 C C . GLY A 1 102 ? -2.716 7.795 -3.858 1.00 97.94 102 GLY A C 1
ATOM 724 O O . GLY A 1 102 ? -3.798 7.824 -3.271 1.00 97.94 102 GLY A O 1
ATOM 725 N N . THR A 1 103 ? -1.751 8.676 -3.596 1.00 98.00 103 THR A N 1
ATOM 726 C CA . THR A 1 103 ? -1.857 9.743 -2.589 1.00 98.00 103 THR A CA 1
ATOM 727 C C . THR A 1 103 ? -2.990 10.721 -2.908 1.00 98.00 103 THR A C 1
ATOM 729 O O . THR A 1 103 ? -3.796 11.045 -2.034 1.00 98.00 103 THR A O 1
ATOM 732 N N . GLY A 1 104 ? -3.112 11.165 -4.163 1.00 97.94 104 GLY A N 1
ATOM 733 C CA . GLY A 1 104 ? -4.158 12.104 -4.576 1.00 97.94 104 GLY A CA 1
ATOM 734 C C . GLY A 1 104 ? -5.569 11.520 -4.457 1.00 97.94 104 GLY A C 1
ATOM 735 O O . GLY A 1 104 ? -6.450 12.130 -3.840 1.00 97.94 104 GLY A O 1
ATOM 736 N N . ILE A 1 105 ? -5.785 10.321 -5.008 1.00 98.06 105 ILE A N 1
ATOM 737 C CA . ILE A 1 105 ? -7.094 9.654 -4.990 1.00 98.06 105 ILE A CA 1
ATOM 738 C C . ILE A 1 105 ? -7.483 9.281 -3.559 1.00 98.06 105 ILE A C 1
ATOM 740 O O . ILE A 1 105 ? -8.596 9.599 -3.129 1.00 98.06 105 ILE A O 1
ATOM 744 N N . SER A 1 106 ? -6.573 8.658 -2.803 1.00 97.75 106 SER A N 1
ATOM 745 C CA . SER A 1 106 ? -6.851 8.265 -1.418 1.00 97.75 106 SER A CA 1
ATOM 746 C C . SER A 1 106 ? -7.158 9.472 -0.537 1.00 97.75 106 SER A C 1
ATOM 748 O O . SER A 1 106 ? -8.101 9.415 0.251 1.00 97.75 106 SER A O 1
ATOM 750 N N . GLY A 1 107 ? -6.458 10.594 -0.729 1.00 97.25 107 GLY A N 1
ATOM 751 C CA . GLY A 1 107 ? -6.737 11.844 -0.031 1.00 97.25 107 GLY A CA 1
ATOM 752 C C . GLY A 1 107 ? -8.152 12.358 -0.298 1.00 97.25 107 GLY A C 1
ATOM 753 O O . GLY A 1 107 ? -8.881 12.670 0.642 1.00 97.25 107 GLY A O 1
ATOM 754 N N . ILE A 1 108 ? -8.589 12.402 -1.562 1.00 97.44 108 ILE A N 1
ATOM 755 C CA . ILE A 1 108 ? -9.946 12.851 -1.925 1.00 97.44 108 ILE A CA 1
ATOM 756 C C . ILE A 1 108 ? -11.010 11.895 -1.373 1.00 97.44 108 ILE A C 1
ATOM 758 O O . ILE A 1 108 ? -11.982 12.347 -0.764 1.00 97.44 108 ILE A O 1
ATOM 762 N N . MET A 1 109 ? -10.819 10.584 -1.538 1.00 96.69 109 MET A N 1
ATOM 763 C CA . MET A 1 109 ? -11.738 9.567 -1.017 1.00 96.69 109 MET A CA 1
ATOM 764 C C . MET A 1 109 ? -11.809 9.578 0.514 1.00 96.69 109 MET A C 1
ATOM 766 O O . MET A 1 109 ? -12.877 9.347 1.082 1.00 96.69 109 MET A O 1
ATOM 770 N N . GLY A 1 110 ? -10.684 9.852 1.173 1.00 95.88 110 GLY A N 1
ATOM 771 C CA . GLY A 1 110 ? -10.528 9.875 2.622 1.00 95.88 110 GLY A CA 1
ATOM 772 C C . GLY A 1 110 ? -11.212 11.061 3.294 1.00 95.88 110 GLY A C 1
ATOM 773 O O . GLY A 1 110 ? -11.659 10.928 4.430 1.00 95.88 110 GLY A O 1
ATOM 774 N N . LYS A 1 111 ? -11.374 12.196 2.595 1.00 96.25 111 LYS A N 1
ATOM 775 C CA . LYS A 1 111 ? -11.959 13.428 3.165 1.00 96.25 111 LYS A CA 1
ATOM 776 C C . LYS A 1 111 ? -13.296 13.203 3.869 1.00 96.25 111 LYS A C 1
ATOM 778 O O . LYS A 1 111 ? -13.513 13.750 4.943 1.00 96.25 111 LYS A O 1
ATOM 783 N N . ARG A 1 112 ? -14.177 12.372 3.302 1.00 93.00 112 ARG A N 1
ATOM 784 C CA . ARG A 1 112 ? -15.503 12.083 3.885 1.00 93.00 112 ARG A CA 1
ATOM 785 C C . ARG A 1 112 ? -15.458 11.238 5.161 1.00 93.00 112 ARG A C 1
ATOM 787 O O . ARG A 1 112 ? -16.479 11.101 5.818 1.00 93.00 112 ARG A O 1
ATOM 794 N N . PHE A 1 113 ? -14.317 10.630 5.467 1.00 94.75 113 PHE A N 1
ATOM 795 C CA . PHE A 1 113 ? -14.131 9.731 6.603 1.00 94.75 113 PHE A CA 1
ATOM 796 C C . PHE A 1 113 ? -13.413 10.393 7.781 1.00 94.75 113 PHE A C 1
ATOM 798 O O . PHE A 1 113 ? -13.329 9.802 8.856 1.00 94.75 113 PHE A O 1
ATOM 805 N N . ILE A 1 114 ? -12.907 11.616 7.602 1.00 94.88 114 ILE A N 1
ATOM 806 C CA . ILE A 1 114 ? -12.210 12.356 8.654 1.00 94.88 114 ILE A CA 1
ATOM 807 C C . ILE A 1 114 ? -13.146 12.539 9.856 1.00 94.88 114 ILE A C 1
ATOM 809 O O . ILE A 1 114 ? -14.278 12.995 9.715 1.00 94.88 114 ILE A O 1
ATOM 813 N N . GLY A 1 115 ? -12.662 12.167 11.043 1.00 94.19 115 GLY A N 1
ATOM 814 C CA . GLY A 1 115 ? -13.409 12.265 12.300 1.00 94.19 115 GLY A CA 1
ATOM 815 C C . GLY A 1 115 ? -14.429 11.146 12.540 1.00 94.19 115 GLY A C 1
ATOM 816 O O . GLY A 1 115 ? -15.069 11.136 13.589 1.00 94.19 115 GLY A O 1
ATOM 817 N N . MET A 1 116 ? -14.581 10.190 11.619 1.00 93.19 116 MET A N 1
ATOM 818 C CA . MET A 1 116 ? -15.470 9.046 11.823 1.00 93.19 116 MET A CA 1
ATOM 819 C C . MET A 1 116 ? -14.731 7.898 12.522 1.00 93.19 116 MET A C 1
ATOM 821 O O . MET A 1 116 ? -13.673 7.486 12.047 1.00 93.19 116 MET A O 1
ATOM 825 N N . PRO A 1 117 ? -15.279 7.317 13.603 1.00 91.31 117 PRO A N 1
ATOM 826 C CA . PRO A 1 117 ? -14.743 6.078 14.144 1.00 91.31 117 PRO A CA 1
ATOM 827 C C . PRO A 1 117 ? -15.077 4.900 13.207 1.00 91.31 117 PRO A C 1
ATOM 829 O O . PRO A 1 117 ? -16.150 4.891 12.590 1.00 91.31 117 PRO A O 1
ATOM 832 N N . PRO A 1 118 ? -14.195 3.890 13.103 1.00 88.62 118 PRO A N 1
ATOM 833 C CA . PRO A 1 118 ? -14.485 2.680 12.343 1.00 88.62 118 PRO A CA 1
ATOM 834 C C . PRO A 1 118 ? -15.605 1.870 13.015 1.00 88.62 118 PRO A C 1
ATOM 836 O O . PRO A 1 118 ? -15.558 1.617 14.220 1.00 88.62 118 PRO A O 1
ATOM 839 N N . ARG A 1 119 ? -16.599 1.429 12.231 1.00 91.62 119 ARG A N 1
ATOM 840 C CA . ARG A 1 119 ? -17.755 0.635 12.701 1.00 91.62 119 ARG A CA 1
ATOM 841 C C . ARG A 1 119 ? -17.393 -0.735 13.273 1.00 91.62 119 ARG A C 1
ATOM 843 O O . ARG A 1 119 ? -18.160 -1.277 14.060 1.00 91.62 119 ARG A O 1
ATOM 850 N N . ALA A 1 120 ? -16.258 -1.299 12.872 1.00 90.69 120 ALA A N 1
ATOM 851 C CA . ALA A 1 120 ? -15.738 -2.549 13.403 1.00 90.69 120 ALA A CA 1
ATOM 852 C C . ALA A 1 120 ? -14.215 -2.476 13.512 1.00 90.69 120 ALA A C 1
ATOM 854 O O . ALA A 1 120 ? -13.557 -1.828 12.700 1.00 90.69 120 ALA A O 1
ATOM 855 N N . GLN A 1 121 ? -13.664 -3.137 14.525 1.00 85.56 121 GLN A N 1
ATOM 856 C CA . GLN A 1 121 ? -12.230 -3.178 14.798 1.00 85.56 121 GLN A CA 1
ATOM 857 C C . GLN A 1 121 ? -11.803 -4.626 15.032 1.00 85.56 121 GLN A C 1
ATOM 859 O O . GLN A 1 121 ? -12.578 -5.427 15.565 1.00 85.56 121 GLN A O 1
ATOM 864 N N . LEU A 1 122 ? -10.573 -4.964 14.635 1.00 82.12 122 LEU A N 1
ATOM 865 C CA . LEU A 1 122 ? -9.973 -6.230 15.045 1.00 82.12 122 LEU A CA 1
ATOM 866 C C . LEU A 1 122 ? -9.772 -6.187 16.555 1.00 82.12 122 LEU A C 1
ATOM 868 O O . LEU A 1 122 ? -9.216 -5.226 17.086 1.00 82.12 122 LEU A O 1
ATOM 872 N N . LYS A 1 123 ? -10.244 -7.224 17.246 1.00 81.00 123 LYS A N 1
ATOM 873 C CA . LYS A 1 123 ? -9.936 -7.381 18.664 1.00 81.00 123 LYS A CA 1
ATOM 874 C C . LYS A 1 123 ? -8.437 -7.676 18.787 1.00 81.00 123 LYS A C 1
ATOM 876 O O . LYS A 1 123 ? -7.953 -8.505 18.013 1.00 81.00 123 LYS A O 1
ATOM 881 N N . PRO A 1 124 ? -7.718 -7.020 19.713 1.00 73.44 124 PRO A N 1
ATOM 882 C CA . PRO A 1 124 ? -6.356 -7.414 20.042 1.00 73.44 124 PRO A CA 1
ATOM 883 C C . PRO A 1 124 ? -6.342 -8.899 20.414 1.00 73.44 124 PRO A C 1
ATOM 885 O O . PRO A 1 124 ? -7.224 -9.349 21.152 1.00 73.44 124 PRO A O 1
ATOM 888 N N . VAL A 1 125 ? -5.394 -9.639 19.841 1.00 66.06 125 VAL A N 1
ATOM 889 C CA . VAL A 1 125 ? -5.093 -11.026 20.219 1.00 66.06 125 VAL A CA 1
ATOM 890 C C . VAL A 1 125 ? -4.155 -11.063 21.411 1.00 66.06 125 VAL A C 1
ATOM 892 O O . VAL A 1 125 ? -3.323 -10.135 21.524 1.00 66.06 125 VAL A O 1
#

Secondary structure (DSSP, 8-state):
--HHHHHHHHHHHHHHHHHHHHHHHHHHHHHHHTT---TTHHHHHHHHHHHHHHHHHHHS-HHHHHHHHHHHHHHHHHHHHIIIIIS---HHHHHHHHHHHHHHHHHHHHGGGTTPPPS--PPP-

pLDDT: mean 94.62, std 4.68, range [66.06, 98.44]

Foldseek 3Di:
DDPVVVVVVVVVVCVVVVVVVVVLVVVQVVCVVVVAHALQSQLLQLLLVLQLQVCLQVPVDNVVSNVRSVVSSVVLVVVLCCCCPVVVPDSVVSRVVNNVVSVVVSVVSCPVCPPPDGSYDDDDD

Sequence (125 aa):
MTIWDQVLSALQAAVPAAAPLLYGTLGEVTAERSGVVNLGMEGMMLMGAVVAFAVTQATGNVWLALLAAALIGALMGLIHAFTTISLRINQVVGGLALTMIGTGISGIMGKRFIGMPPRAQLKPV

Radius of gyration: 16.69 Å; chains: 1; bounding box: 35×31×48 Å